Protein AF-A0A950SN76-F1 (afdb_monomer)

Foldseek 3Di:
DDPLVVLVVVCVVPVVVSVVVVRPSVVSVVVVVVVVVVVVVVVVVVVCVVVVDDDPVVVDPVVVVLLVLLCQQLAVPDPRSSVVSVVVSVVLLVVLCVVDVPPSVVSSVVVSVVSCVVRVHHPVCVVCVVVVVVVVVVCDDPPPPPDDDDD

pLDDT: mean 72.39, std 13.71, range [49.81, 96.88]

Structure (mmCIF, N/CA/C/O backbone):
data_AF-A0A950SN76-F1
#
_entry.id   AF-A0A950SN76-F1
#
loop_
_atom_site.group_PDB
_atom_site.id
_atom_site.type_symbol
_atom_site.label_atom_id
_atom_site.label_alt_id
_atom_site.label_comp_id
_atom_site.label_asym_id
_atom_site.label_entity_id
_atom_site.label_seq_id
_atom_site.pdbx_PDB_ins_code
_atom_site.Cartn_x
_atom_site.Cartn_y
_atom_site.Cartn_z
_atom_site.occupancy
_atom_site.B_iso_or_equiv
_atom_site.auth_seq_id
_atom_site.auth_comp_id
_atom_site.auth_asym_id
_atom_site.auth_atom_id
_atom_site.pdbx_PDB_model_num
ATOM 1 N N . ARG A 1 1 ? -14.871 -14.899 6.454 1.00 57.22 1 ARG A N 1
ATOM 2 C CA . ARG A 1 1 ? -15.357 -13.516 6.728 1.00 57.22 1 ARG A CA 1
ATOM 3 C C . ARG A 1 1 ? -15.254 -13.244 8.235 1.00 57.22 1 ARG A C 1
ATOM 5 O O . ARG A 1 1 ? -16.002 -13.862 8.980 1.00 57.22 1 ARG A O 1
ATOM 12 N N . SER A 1 2 ? -14.336 -12.381 8.693 1.00 82.56 2 SER A N 1
ATOM 13 C CA . SER A 1 2 ? -14.087 -12.098 10.126 1.00 82.56 2 SER A CA 1
ATOM 14 C C . SER A 1 2 ? -14.977 -10.971 10.686 1.00 82.56 2 SER A C 1
ATOM 16 O O . SER A 1 2 ? -15.521 -10.172 9.921 1.00 82.56 2 SER A O 1
ATOM 18 N N . ARG A 1 3 ? -15.134 -10.895 12.021 1.00 81.56 3 ARG A N 1
ATOM 19 C CA . ARG A 1 3 ? -15.870 -9.808 12.712 1.00 81.56 3 ARG A CA 1
ATOM 20 C C . ARG A 1 3 ? -15.235 -8.436 12.449 1.00 81.56 3 ARG A C 1
ATOM 22 O O . ARG A 1 3 ? -15.946 -7.504 12.089 1.00 81.56 3 ARG A O 1
ATOM 29 N N . THR A 1 4 ? -13.907 -8.357 12.522 1.00 84.81 4 THR A N 1
ATOM 30 C CA . THR A 1 4 ? -13.103 -7.157 12.236 1.00 84.81 4 THR A CA 1
ATOM 31 C C . THR A 1 4 ? -13.363 -6.613 10.828 1.00 84.81 4 THR A C 1
ATOM 33 O O . THR A 1 4 ? -13.596 -5.422 10.662 1.00 84.81 4 THR A O 1
ATOM 36 N N . GLY A 1 5 ? -13.418 -7.482 9.810 1.00 83.94 5 GLY A N 1
ATOM 37 C CA . GLY A 1 5 ? -13.660 -7.052 8.427 1.00 83.94 5 GLY A CA 1
ATOM 38 C C . GLY A 1 5 ? -15.063 -6.481 8.194 1.00 83.94 5 GLY A C 1
ATOM 39 O O . GLY A 1 5 ? -15.227 -5.559 7.400 1.00 83.94 5 GLY A O 1
ATOM 40 N N . ARG A 1 6 ? -16.080 -6.984 8.909 1.00 85.19 6 ARG A N 1
ATOM 41 C CA . ARG A 1 6 ? -17.438 -6.414 8.851 1.00 85.19 6 ARG A CA 1
ATOM 42 C C . ARG A 1 6 ? -17.515 -5.054 9.536 1.00 85.19 6 ARG A C 1
ATOM 44 O O . ARG A 1 6 ? -18.174 -4.166 9.012 1.00 85.19 6 ARG A O 1
ATOM 51 N N . ALA A 1 7 ? -16.812 -4.887 10.657 1.00 85.50 7 ALA A N 1
ATOM 52 C CA . ALA A 1 7 ? -16.725 -3.600 11.340 1.00 85.50 7 ALA A CA 1
ATOM 53 C C . ALA A 1 7 ? -16.080 -2.529 10.443 1.00 85.50 7 ALA A C 1
ATOM 55 O O . ALA A 1 7 ? -16.599 -1.423 10.350 1.00 85.50 7 ALA A O 1
ATOM 56 N N . ILE A 1 8 ? -15.010 -2.872 9.714 1.00 87.62 8 ILE A N 1
ATOM 57 C CA . ILE A 1 8 ? -14.346 -1.950 8.776 1.00 87.62 8 ILE A CA 1
ATOM 58 C C . ILE A 1 8 ? -15.264 -1.580 7.599 1.00 87.62 8 ILE A C 1
ATOM 60 O O . ILE A 1 8 ? -15.342 -0.405 7.247 1.00 87.62 8 ILE A O 1
ATOM 64 N N . MET A 1 9 ? -15.999 -2.541 7.021 1.00 87.62 9 MET A N 1
ATOM 65 C CA . MET A 1 9 ? -16.984 -2.240 5.968 1.00 87.62 9 MET A CA 1
ATOM 66 C C . MET A 1 9 ? -18.097 -1.309 6.467 1.00 87.62 9 MET A C 1
ATOM 68 O O . MET A 1 9 ? -18.395 -0.326 5.802 1.00 87.62 9 MET A O 1
ATOM 72 N N . ALA A 1 10 ? -18.637 -1.547 7.666 1.00 86.81 10 ALA A N 1
ATOM 73 C CA . ALA A 1 10 ? -19.669 -0.684 8.243 1.00 86.81 10 ALA A CA 1
ATOM 74 C C . ALA A 1 10 ? -19.171 0.754 8.485 1.00 86.81 10 ALA A C 1
ATOM 76 O O . ALA A 1 10 ? -19.899 1.712 8.235 1.00 86.81 10 ALA A O 1
ATOM 77 N N . ILE A 1 11 ? -17.917 0.915 8.929 1.00 90.12 11 ILE A N 1
ATOM 78 C CA . ILE A 1 11 ? -17.286 2.235 9.101 1.00 90.12 11 ILE A CA 1
ATOM 79 C C . ILE A 1 11 ? -17.107 2.948 7.755 1.00 90.12 11 ILE A C 1
ATOM 81 O O . ILE A 1 11 ? -17.240 4.171 7.710 1.00 90.12 11 ILE A O 1
ATOM 85 N N . ARG A 1 12 ? -16.787 2.202 6.687 1.00 86.81 12 ARG A N 1
ATOM 86 C CA . ARG A 1 12 ? -16.614 2.743 5.331 1.00 86.81 12 ARG A CA 1
ATOM 87 C C . ARG A 1 12 ? -17.924 3.279 4.762 1.00 86.81 12 ARG A C 1
ATOM 89 O O . ARG A 1 12 ? -17.898 4.322 4.124 1.00 86.81 12 ARG A O 1
ATOM 96 N N . ASP A 1 13 ? -19.027 2.571 4.986 1.00 89.75 13 ASP A N 1
ATOM 97 C CA . ASP A 1 13 ? -20.324 2.956 4.431 1.00 89.75 13 ASP A CA 1
ATOM 98 C C . ASP A 1 13 ? -20.910 4.152 5.209 1.00 89.75 13 ASP A C 1
ATOM 100 O O . ASP A 1 13 ? -21.193 5.186 4.610 1.00 89.75 13 ASP A O 1
ATOM 104 N N . HIS A 1 14 ? -21.000 4.072 6.548 1.00 90.38 14 HIS A N 1
ATOM 105 C CA . HIS A 1 14 ? -21.449 5.191 7.393 1.00 90.38 14 HIS A CA 1
ATOM 106 C C . HIS A 1 14 ? -20.795 5.185 8.785 1.00 90.38 14 HIS A C 1
ATOM 108 O O . HIS A 1 14 ? -21.213 4.469 9.699 1.00 90.38 14 HIS A O 1
ATOM 114 N N . SER A 1 15 ? -19.814 6.067 9.005 1.00 87.81 15 SER A N 1
ATOM 115 C CA . SER A 1 15 ? -19.067 6.116 10.271 1.00 87.81 15 SER A CA 1
ATOM 116 C C . SER A 1 15 ? -19.904 6.526 11.489 1.00 87.81 15 SER A C 1
ATOM 118 O O . SER A 1 15 ? -19.621 6.064 12.592 1.00 87.81 15 SER A O 1
ATOM 120 N N . ILE A 1 16 ? -20.923 7.374 11.305 1.00 87.69 16 ILE A N 1
ATOM 121 C CA . ILE A 1 16 ? -21.811 7.833 12.391 1.00 87.69 16 ILE A CA 1
ATOM 122 C C . ILE A 1 16 ? -22.727 6.686 12.845 1.00 87.69 16 ILE A C 1
ATOM 124 O O . ILE A 1 16 ? -22.820 6.404 14.037 1.00 87.69 16 ILE A O 1
ATOM 128 N N . ALA A 1 17 ? -23.326 5.958 11.896 1.00 85.44 17 ALA A N 1
ATOM 129 C CA . ALA A 1 17 ? -24.157 4.789 12.188 1.00 85.44 17 ALA A CA 1
ATOM 130 C C . ALA A 1 17 ? -23.344 3.653 12.836 1.00 85.44 17 ALA A C 1
ATOM 132 O O . ALA A 1 17 ? -23.802 3.017 13.783 1.00 85.44 17 ALA A O 1
ATOM 133 N N . ALA A 1 18 ? -22.105 3.432 12.385 1.00 87.19 18 ALA A N 1
ATOM 134 C CA . ALA A 1 18 ? -21.208 2.452 12.995 1.00 87.19 18 ALA A CA 1
ATOM 135 C C . ALA A 1 18 ? -20.878 2.792 14.462 1.00 87.19 18 ALA A C 1
ATOM 137 O O . ALA A 1 18 ? -20.855 1.895 15.307 1.00 87.19 18 ALA A O 1
ATOM 138 N N . ALA A 1 19 ? -20.663 4.074 14.777 1.00 88.31 19 ALA A N 1
ATOM 139 C CA . ALA A 1 19 ? -20.421 4.524 16.147 1.00 88.31 19 ALA A CA 1
ATOM 140 C C . ALA A 1 19 ? -21.654 4.326 17.049 1.00 88.31 19 ALA A C 1
ATOM 142 O O . ALA A 1 19 ? -21.507 3.848 18.172 1.00 88.31 19 ALA A O 1
ATOM 143 N N . ALA A 1 20 ? -22.860 4.604 16.538 1.00 88.75 20 ALA A N 1
ATOM 144 C CA . ALA A 1 20 ? -24.119 4.370 17.257 1.00 88.75 20 ALA A CA 1
ATOM 145 C C . ALA A 1 20 ? -24.370 2.878 17.561 1.00 88.75 20 ALA A C 1
ATOM 147 O O . ALA A 1 20 ? -24.943 2.539 18.590 1.00 88.75 20 ALA A O 1
ATOM 148 N N . MET A 1 21 ? -23.871 1.978 16.708 1.00 87.19 21 MET A N 1
ATOM 149 C CA . MET A 1 21 ? -23.928 0.519 16.888 1.00 87.19 21 MET A CA 1
ATOM 150 C C . MET A 1 21 ? -22.861 -0.024 17.865 1.00 87.19 21 MET A C 1
ATOM 152 O O . MET A 1 21 ? -22.647 -1.235 17.942 1.00 87.19 21 MET A O 1
ATOM 156 N N . GLY A 1 22 ? -22.146 0.850 18.585 1.00 85.69 22 GLY A N 1
ATOM 157 C CA . GLY A 1 22 ? -21.129 0.469 19.571 1.00 85.69 22 GLY A CA 1
ATOM 158 C C . GLY A 1 22 ? -19.772 0.070 18.976 1.00 85.69 22 GLY A C 1
ATOM 159 O O . GLY A 1 22 ? -18.920 -0.474 19.683 1.00 85.69 22 GLY A O 1
ATOM 160 N N . ILE A 1 23 ? -19.528 0.325 17.685 1.00 87.12 23 ILE A N 1
ATOM 161 C CA . ILE A 1 23 ? -18.229 0.053 17.055 1.00 87.12 23 ILE A CA 1
ATOM 162 C C . ILE A 1 23 ? -17.280 1.214 17.363 1.00 87.12 23 ILE A C 1
ATOM 164 O O . ILE A 1 23 ? -17.523 2.355 16.975 1.00 87.12 23 ILE A O 1
ATOM 168 N N . ASN A 1 24 ? -16.145 0.924 18.007 1.00 89.12 24 ASN A N 1
ATOM 169 C CA . ASN A 1 24 ? -15.109 1.929 18.251 1.00 89.12 24 ASN A CA 1
ATOM 170 C C . ASN A 1 24 ? -14.388 2.305 16.943 1.00 89.12 24 ASN A C 1
ATOM 172 O O . ASN A 1 24 ? -13.385 1.698 16.563 1.00 89.12 24 ASN A O 1
ATOM 176 N N . THR A 1 25 ? -14.911 3.314 16.250 1.00 88.88 25 THR A N 1
ATOM 177 C CA . THR A 1 25 ? -14.416 3.762 14.941 1.00 88.88 25 THR A CA 1
ATOM 178 C C . THR A 1 25 ? -12.957 4.221 14.985 1.00 88.88 25 THR A C 1
ATOM 180 O O . THR A 1 25 ? -12.209 3.935 14.050 1.00 88.88 25 THR A O 1
ATOM 183 N N . ALA A 1 26 ? -12.528 4.861 16.078 1.00 89.50 26 ALA A N 1
ATOM 184 C CA . ALA A 1 26 ? -11.158 5.333 16.257 1.00 89.50 26 ALA A CA 1
ATOM 185 C C . ALA A 1 26 ? -10.151 4.173 16.248 1.00 89.50 26 ALA A C 1
ATOM 187 O O . ALA A 1 26 ? -9.208 4.199 15.460 1.00 89.50 26 ALA A O 1
ATOM 188 N N . ARG A 1 27 ? -10.391 3.114 17.035 1.00 89.88 27 ARG A N 1
ATOM 189 C CA . ARG A 1 27 ? -9.504 1.936 17.093 1.00 89.88 27 ARG A CA 1
ATOM 190 C C . ARG A 1 27 ? -9.388 1.222 15.747 1.00 89.88 27 ARG A C 1
ATOM 192 O O . ARG A 1 27 ? -8.295 0.846 15.341 1.00 89.88 27 ARG A O 1
ATOM 199 N N . TYR A 1 28 ? -10.501 1.024 15.040 1.00 91.94 28 TYR A N 1
ATOM 200 C CA . TYR A 1 28 ? -10.458 0.341 13.742 1.00 91.94 28 TYR A CA 1
ATOM 201 C C . TYR A 1 28 ? -9.764 1.183 12.665 1.00 91.94 28 TYR A C 1
ATOM 203 O O . TYR A 1 28 ? -9.047 0.625 11.832 1.00 91.94 2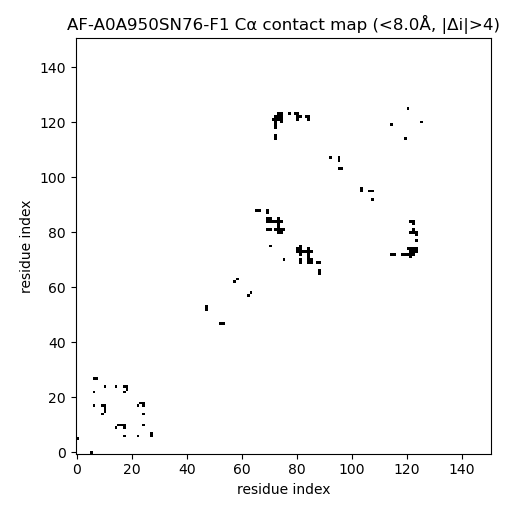8 TYR A O 1
ATOM 211 N N . LYS A 1 29 ? -9.921 2.513 12.690 1.00 90.75 29 LYS A N 1
ATOM 212 C CA . LYS A 1 29 ? -9.213 3.415 11.771 1.00 90.75 29 LYS A CA 1
ATOM 213 C C . LYS A 1 29 ? -7.708 3.426 12.035 1.00 90.75 29 LYS A C 1
ATOM 215 O O . LYS A 1 29 ? -6.947 3.259 11.086 1.00 90.75 29 LYS A O 1
ATOM 220 N N . THR A 1 30 ? -7.276 3.552 13.293 1.00 94.62 30 THR A N 1
ATOM 221 C CA . THR A 1 30 ? -5.842 3.554 13.632 1.00 94.62 30 THR A CA 1
ATOM 222 C C . THR A 1 30 ? -5.178 2.213 13.343 1.00 94.62 30 THR A C 1
ATOM 224 O O . THR A 1 30 ? -4.076 2.202 12.808 1.00 94.62 30 THR A O 1
ATOM 227 N N . LEU A 1 31 ? -5.854 1.085 13.596 1.00 93.81 31 LEU A N 1
ATOM 228 C CA . LEU A 1 31 ? -5.345 -0.240 13.224 1.00 93.81 31 LEU A CA 1
ATOM 229 C C . LEU A 1 31 ? -5.200 -0.394 11.706 1.00 93.81 31 LEU A C 1
ATOM 231 O O . LEU A 1 31 ? -4.157 -0.831 11.232 1.00 93.81 31 LEU A O 1
ATOM 235 N N . THR A 1 32 ? -6.222 -0.010 10.935 1.00 91.69 32 THR A N 1
ATOM 236 C CA . THR A 1 32 ? -6.179 -0.115 9.463 1.00 91.69 32 THR A CA 1
ATOM 237 C C . THR A 1 32 ? -5.079 0.776 8.881 1.00 91.69 32 THR A C 1
ATOM 239 O O . THR A 1 32 ? -4.342 0.353 7.989 1.00 91.69 32 THR A O 1
ATOM 242 N N . PHE A 1 33 ? -4.930 1.991 9.414 1.00 94.25 33 PHE A N 1
ATOM 243 C CA . PHE A 1 33 ? -3.857 2.903 9.033 1.00 94.25 33 PHE A CA 1
ATOM 244 C C . PHE A 1 33 ? -2.478 2.351 9.411 1.00 94.25 33 PHE A C 1
ATOM 246 O O . PHE A 1 33 ? -1.599 2.304 8.559 1.00 94.25 33 PHE A O 1
ATOM 253 N N . GLY A 1 34 ? -2.302 1.864 10.643 1.00 96.44 34 GLY A N 1
ATOM 254 C CA . GLY A 1 34 ? -1.035 1.306 11.119 1.00 96.44 34 GLY A CA 1
ATOM 255 C C . GLY A 1 34 ? -0.580 0.093 10.310 1.00 96.44 34 GLY A C 1
ATOM 256 O O . GLY A 1 34 ? 0.583 0.015 9.928 1.00 96.44 34 GLY A O 1
ATOM 257 N N . VAL A 1 35 ? -1.501 -0.812 9.967 1.00 94.38 35 VAL A N 1
ATOM 258 C CA . VAL A 1 35 ? -1.201 -1.958 9.092 1.00 94.38 35 VAL A CA 1
ATOM 259 C C . VAL A 1 35 ? -0.789 -1.485 7.695 1.00 94.38 35 VAL A C 1
ATOM 261 O O . VAL A 1 35 ? 0.193 -1.981 7.151 1.00 94.38 35 VAL A O 1
ATOM 264 N N . SER A 1 36 ? -1.484 -0.496 7.127 1.00 91.06 36 SER A N 1
ATOM 265 C CA . SER A 1 36 ? -1.138 0.060 5.809 1.00 91.06 36 SER A CA 1
ATOM 266 C C . SER A 1 36 ? 0.237 0.738 5.822 1.00 91.06 36 SER A C 1
ATOM 268 O O . SER A 1 36 ? 1.065 0.474 4.954 1.00 91.06 36 SER A O 1
ATOM 270 N N . ALA A 1 37 ? 0.507 1.559 6.839 1.00 95.19 37 ALA A N 1
ATOM 271 C CA . ALA A 1 37 ? 1.778 2.252 7.017 1.00 95.19 37 ALA A CA 1
ATOM 272 C C . ALA A 1 37 ? 2.945 1.279 7.231 1.00 95.19 37 ALA A C 1
ATOM 274 O O . ALA A 1 37 ? 4.031 1.521 6.714 1.00 95.19 37 ALA A O 1
ATOM 275 N N . LEU A 1 38 ? 2.720 0.159 7.926 1.00 96.88 38 LEU A N 1
ATOM 276 C CA . LEU A 1 38 ? 3.717 -0.898 8.089 1.00 96.88 38 LEU A CA 1
ATOM 277 C C . LEU A 1 38 ? 4.121 -1.484 6.731 1.00 96.88 38 LEU A C 1
ATOM 279 O O . LEU A 1 38 ? 5.310 -1.540 6.430 1.00 96.88 38 LEU A O 1
ATOM 283 N N . TYR A 1 39 ? 3.156 -1.869 5.888 1.00 91.56 39 TYR A N 1
ATOM 284 C CA . TYR A 1 39 ? 3.461 -2.409 4.557 1.00 91.56 39 TYR A CA 1
ATOM 285 C C . TYR A 1 39 ? 4.162 -1.384 3.659 1.00 91.56 39 TYR A C 1
ATOM 287 O O . TYR A 1 39 ? 5.165 -1.717 3.027 1.00 91.56 39 TYR A O 1
ATOM 295 N N . THR A 1 40 ? 3.685 -0.136 3.635 1.00 91.12 40 THR A N 1
ATOM 296 C CA . THR A 1 40 ? 4.318 0.946 2.863 1.00 91.12 40 THR A CA 1
ATOM 297 C C . THR A 1 40 ? 5.735 1.243 3.358 1.00 91.12 40 THR A C 1
ATOM 299 O O . THR A 1 40 ? 6.643 1.417 2.549 1.00 91.12 40 THR A O 1
ATOM 302 N N . GLY A 1 41 ? 5.946 1.259 4.676 1.00 92.75 41 GLY A N 1
ATOM 303 C CA . GLY A 1 41 ? 7.253 1.491 5.287 1.00 92.75 41 GLY A CA 1
ATOM 304 C C . GLY A 1 41 ? 8.253 0.383 4.964 1.00 92.75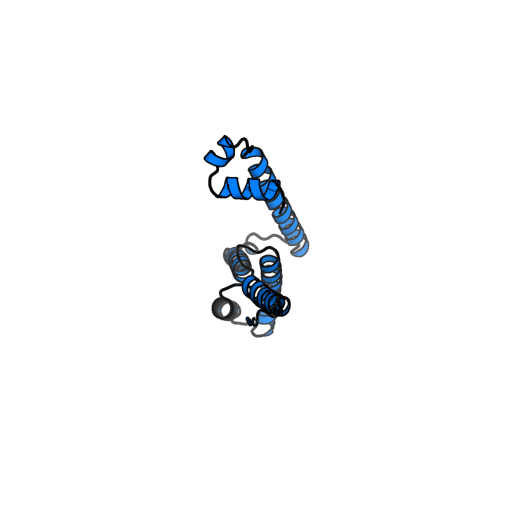 41 GLY A C 1
ATOM 305 O O . GLY A 1 41 ? 9.373 0.677 4.556 1.00 92.75 41 GLY A O 1
ATOM 306 N N . VAL A 1 42 ? 7.839 -0.885 5.066 1.00 95.19 42 VAL A N 1
ATOM 307 C CA . VAL A 1 42 ? 8.681 -2.035 4.691 1.00 95.19 42 VAL A CA 1
ATOM 308 C C . VAL A 1 42 ? 9.034 -1.992 3.203 1.00 95.19 42 VAL A C 1
ATOM 310 O O . VAL A 1 42 ? 10.198 -2.174 2.850 1.00 95.19 42 VAL A O 1
ATOM 313 N N . ALA A 1 43 ? 8.066 -1.701 2.330 1.00 88.44 43 ALA A N 1
ATOM 314 C CA . ALA A 1 43 ? 8.310 -1.583 0.893 1.00 88.44 43 ALA A CA 1
ATOM 315 C C . ALA A 1 43 ? 9.289 -0.441 0.559 1.00 88.44 43 ALA A C 1
ATOM 317 O O . ALA A 1 43 ? 10.218 -0.638 -0.223 1.00 88.44 43 ALA A O 1
ATOM 318 N N . GLY A 1 44 ? 9.123 0.729 1.184 1.00 86.69 44 GLY A N 1
ATOM 319 C CA . GLY A 1 44 ? 10.019 1.873 1.003 1.00 86.69 44 GLY A CA 1
ATOM 320 C C . GLY A 1 44 ? 11.434 1.618 1.530 1.00 86.69 44 GLY A C 1
ATOM 321 O O . GLY A 1 44 ? 12.403 1.935 0.845 1.00 86.69 44 GLY A O 1
ATOM 322 N N . ALA A 1 45 ? 11.564 0.991 2.703 1.00 89.81 45 ALA A N 1
ATOM 323 C CA . ALA A 1 45 ? 12.860 0.639 3.285 1.00 89.81 45 ALA A CA 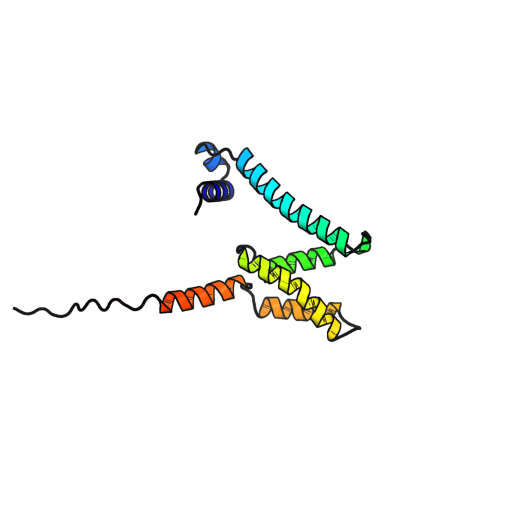1
ATOM 324 C C . ALA A 1 45 ? 13.623 -0.370 2.413 1.00 89.81 45 ALA A C 1
ATOM 326 O O . ALA A 1 45 ? 14.809 -0.180 2.149 1.00 89.81 45 ALA A O 1
ATOM 327 N N . LEU A 1 46 ? 12.938 -1.403 1.904 1.00 88.75 46 LEU A N 1
ATOM 328 C CA . LEU A 1 46 ? 13.523 -2.344 0.944 1.00 88.75 46 LEU A CA 1
ATOM 329 C C . LEU A 1 46 ? 13.948 -1.635 -0.349 1.00 88.75 46 LEU A C 1
ATOM 331 O O . LEU A 1 46 ? 15.049 -1.876 -0.840 1.00 88.75 46 LEU A O 1
ATOM 335 N N . GLY A 1 47 ? 13.120 -0.723 -0.866 1.00 82.38 47 GLY A N 1
ATOM 336 C CA . GLY A 1 47 ? 13.457 0.088 -2.038 1.00 82.38 47 GLY A CA 1
ATOM 337 C C . GLY A 1 47 ? 14.710 0.945 -1.830 1.00 82.38 47 GLY A C 1
ATOM 338 O O . GLY A 1 47 ? 15.590 0.963 -2.688 1.00 82.38 47 GLY A O 1
ATOM 339 N N . ALA A 1 48 ? 14.841 1.594 -0.672 1.00 84.62 48 ALA A N 1
ATOM 340 C CA . ALA A 1 48 ? 16.012 2.404 -0.340 1.00 84.62 48 ALA A CA 1
ATOM 341 C C . ALA A 1 48 ? 17.307 1.573 -0.281 1.00 84.62 48 ALA A C 1
ATOM 343 O O . ALA A 1 48 ? 18.347 2.024 -0.759 1.00 84.62 48 ALA A O 1
ATOM 344 N N . ILE A 1 49 ? 17.240 0.344 0.247 1.00 85.88 49 ILE A N 1
ATOM 345 C CA . ILE A 1 49 ? 18.392 -0.570 0.311 1.00 85.88 49 ILE A CA 1
ATOM 346 C C . ILE A 1 49 ? 18.855 -0.976 -1.095 1.00 85.88 49 ILE A C 1
ATOM 348 O O . ILE A 1 49 ? 20.060 -1.009 -1.349 1.00 85.88 49 ILE A O 1
ATOM 352 N N . VAL A 1 50 ? 17.915 -1.267 -2.002 1.00 79.25 50 VAL A N 1
ATOM 353 C CA . VAL A 1 50 ? 18.212 -1.705 -3.377 1.00 79.25 50 VAL A CA 1
ATOM 354 C C . VAL A 1 50 ? 18.802 -0.575 -4.216 1.00 79.25 50 VAL A C 1
ATOM 356 O O . VAL A 1 50 ? 19.748 -0.801 -4.964 1.00 79.25 50 VAL A O 1
ATOM 359 N N . VAL A 1 51 ? 18.263 0.639 -4.093 1.00 76.88 51 VAL A N 1
ATOM 360 C CA . VAL A 1 51 ? 18.694 1.777 -4.917 1.00 76.88 51 VAL A CA 1
ATOM 361 C C . VAL A 1 51 ? 20.041 2.344 -4.445 1.00 76.88 51 VAL A C 1
ATOM 363 O O . VAL A 1 51 ? 20.731 2.960 -5.251 1.00 76.88 51 VAL A O 1
ATOM 366 N N . GLN A 1 52 ? 20.452 2.105 -3.186 1.00 74.81 52 GLN A N 1
ATOM 367 C CA . GLN A 1 52 ? 21.737 2.508 -2.562 1.00 74.81 52 GLN A CA 1
ATOM 368 C C . GLN A 1 52 ? 22.010 4.030 -2.524 1.00 74.81 52 GLN A C 1
ATOM 370 O O . GLN A 1 52 ? 22.802 4.494 -1.707 1.00 74.81 52 GLN A O 1
ATOM 375 N N . PHE A 1 53 ? 21.340 4.818 -3.365 1.00 72.50 53 PHE A N 1
ATOM 376 C CA . PHE A 1 53 ? 21.469 6.260 -3.486 1.00 72.50 53 PHE A CA 1
ATOM 377 C C . PHE A 1 53 ? 20.095 6.898 -3.714 1.00 72.50 53 PHE A C 1
ATOM 379 O O . PHE A 1 53 ? 19.508 6.827 -4.794 1.00 72.50 53 PHE A O 1
ATOM 386 N N . VAL A 1 54 ? 19.564 7.532 -2.671 1.00 73.31 54 VAL A N 1
ATOM 387 C CA . VAL A 1 54 ? 18.281 8.237 -2.736 1.00 73.31 54 VAL A CA 1
ATOM 388 C C . VAL A 1 54 ? 18.530 9.670 -3.191 1.00 73.31 54 VAL A C 1
ATOM 390 O O . VAL A 1 54 ? 18.793 10.558 -2.384 1.00 73.31 54 VAL A O 1
ATOM 393 N N . ALA A 1 55 ? 18.452 9.887 -4.503 1.00 76.38 55 ALA A N 1
ATOM 394 C CA . ALA A 1 55 ? 18.394 11.223 -5.077 1.00 76.38 55 ALA A CA 1
ATOM 395 C C . ALA A 1 55 ? 16.934 11.710 -5.136 1.00 76.38 55 ALA A C 1
ATOM 397 O O . ALA A 1 55 ? 16.046 10.911 -5.450 1.00 76.38 55 ALA A O 1
ATOM 398 N N . PRO A 1 56 ? 16.659 13.009 -4.909 1.00 70.62 56 PRO A N 1
ATOM 399 C CA . PRO A 1 56 ? 15.325 13.571 -5.127 1.00 70.62 56 PRO A CA 1
ATOM 400 C C . PRO A 1 56 ? 14.856 13.416 -6.585 1.00 70.62 56 PRO A C 1
ATOM 402 O O . PRO A 1 56 ? 13.657 13.314 -6.824 1.00 70.62 56 PRO A O 1
ATOM 405 N N . ASP A 1 57 ? 15.785 13.291 -7.538 1.00 74.81 57 ASP A N 1
ATOM 406 C CA . ASP A 1 57 ? 15.483 12.993 -8.946 1.00 74.81 57 ASP A CA 1
ATOM 407 C C . ASP A 1 57 ? 14.886 11.594 -9.170 1.00 74.81 57 ASP A C 1
ATOM 409 O O . ASP A 1 57 ? 14.086 11.388 -10.084 1.00 74.81 57 ASP A O 1
ATOM 413 N N . SER A 1 58 ? 15.217 10.623 -8.313 1.00 70.75 58 SER A N 1
ATOM 414 C CA . SER A 1 58 ? 14.678 9.261 -8.411 1.00 70.75 58 SER A CA 1
ATOM 415 C C . SER A 1 58 ? 13.193 9.194 -8.034 1.00 70.75 58 SER A C 1
ATOM 417 O O . SER A 1 58 ? 12.506 8.250 -8.417 1.00 70.75 58 SER A O 1
ATOM 419 N N . PHE A 1 59 ? 12.673 10.197 -7.318 1.00 77.25 59 PHE A N 1
ATOM 420 C CA . PHE A 1 59 ? 11.274 10.297 -6.892 1.00 77.25 59 PHE A CA 1
ATOM 421 C C . PHE A 1 59 ? 10.494 11.305 -7.744 1.00 77.25 59 PHE A C 1
ATOM 423 O O . PHE A 1 59 ? 9.847 12.222 -7.239 1.00 77.25 59 PHE A O 1
ATOM 430 N N . ASN A 1 60 ? 10.547 11.130 -9.062 1.00 81.19 60 ASN A N 1
ATOM 431 C CA . ASN A 1 60 ? 9.860 12.011 -10.000 1.00 81.19 60 ASN A CA 1
ATOM 432 C C . ASN A 1 60 ? 8.332 11.761 -10.019 1.00 81.19 60 ASN A C 1
ATOM 434 O O . ASN A 1 60 ? 7.843 10.676 -9.693 1.00 81.19 60 ASN A O 1
ATOM 438 N N . PHE A 1 61 ? 7.561 12.746 -10.482 1.00 82.62 61 PHE A N 1
ATOM 439 C CA . PHE A 1 61 ? 6.126 12.640 -10.756 1.00 82.62 61 PHE A CA 1
ATOM 440 C C . PHE A 1 61 ? 5.782 11.414 -11.615 1.00 82.62 61 PHE A C 1
A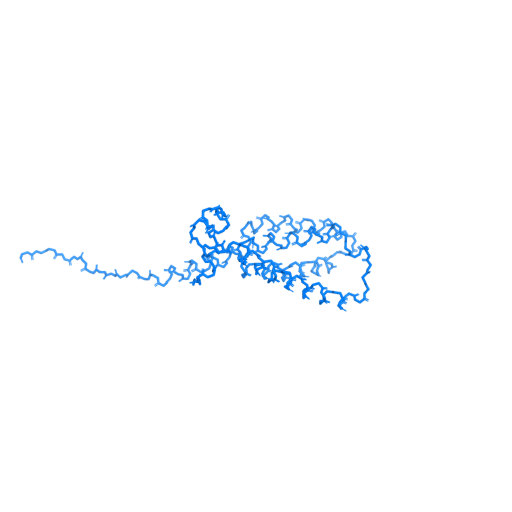TOM 442 O O . PHE A 1 61 ? 4.805 10.718 -11.341 1.00 82.62 61 PHE A O 1
ATOM 449 N N . LEU A 1 62 ? 6.625 11.095 -12.602 1.00 78.81 62 LEU A N 1
ATOM 450 C CA . LEU A 1 62 ? 6.465 9.905 -13.443 1.00 78.81 62 LEU A CA 1
ATOM 451 C C . LEU A 1 62 ? 6.479 8.596 -12.636 1.00 78.81 62 LEU A C 1
ATOM 453 O O . LEU A 1 62 ? 5.707 7.692 -12.943 1.00 78.81 62 LEU A O 1
ATOM 457 N N . LEU A 1 63 ? 7.281 8.496 -11.570 1.00 80.81 63 LEU A N 1
ATOM 458 C CA . LEU A 1 63 ? 7.299 7.313 -10.705 1.00 80.81 63 LEU A CA 1
ATOM 459 C C . LEU A 1 63 ? 5.969 7.154 -9.951 1.00 80.81 63 LEU A C 1
ATOM 461 O O . LEU A 1 63 ? 5.425 6.052 -9.874 1.00 80.81 63 LEU A O 1
ATOM 465 N N . SER A 1 64 ? 5.404 8.259 -9.456 1.00 84.06 64 SER A N 1
ATOM 466 C CA . SER A 1 64 ? 4.083 8.267 -8.813 1.00 84.06 64 SER A CA 1
ATOM 467 C C . SER A 1 64 ? 2.977 7.828 -9.776 1.00 84.06 64 SER A C 1
ATOM 469 O O . SER A 1 64 ? 2.106 7.039 -9.402 1.00 84.06 64 SER A O 1
ATOM 471 N N . VAL A 1 65 ? 3.035 8.286 -11.033 1.00 82.38 65 VAL A N 1
ATOM 472 C CA . VAL A 1 65 ? 2.118 7.835 -12.091 1.00 82.38 65 VAL A CA 1
ATOM 473 C C . VAL A 1 65 ? 2.301 6.341 -12.362 1.00 82.38 65 VAL A C 1
ATOM 475 O O . VAL A 1 65 ? 1.306 5.626 -12.443 1.00 82.38 65 VAL A O 1
ATOM 478 N N . ASN A 1 66 ? 3.534 5.836 -12.415 1.00 76.50 66 ASN A N 1
ATOM 479 C CA . ASN A 1 66 ? 3.796 4.408 -12.620 1.00 76.50 66 ASN A CA 1
ATOM 480 C C . ASN A 1 66 ? 3.229 3.543 -11.484 1.00 76.50 66 ASN A C 1
ATOM 482 O O . ASN A 1 66 ? 2.631 2.497 -11.751 1.00 76.50 66 ASN A O 1
ATOM 486 N N . PHE A 1 67 ? 3.336 3.984 -10.226 1.00 80.31 67 PHE A N 1
ATOM 487 C CA . PHE A 1 67 ? 2.688 3.298 -9.103 1.00 80.31 67 PHE A CA 1
ATOM 488 C C . PHE A 1 67 ? 1.158 3.314 -9.212 1.00 80.31 67 PHE A C 1
ATOM 490 O O . PHE A 1 67 ? 0.517 2.286 -8.975 1.00 80.31 67 PHE A O 1
ATOM 497 N N . LEU A 1 68 ? 0.566 4.443 -9.615 1.00 80.44 68 LEU A N 1
ATOM 498 C CA . LEU A 1 68 ? -0.880 4.559 -9.818 1.00 80.44 68 LEU A CA 1
ATOM 499 C C . LEU A 1 68 ? -1.369 3.648 -10.951 1.00 80.44 68 LEU A C 1
ATOM 501 O O . LEU A 1 68 ? -2.349 2.923 -10.791 1.00 80.44 68 LEU A O 1
ATOM 505 N N . VAL A 1 69 ? -0.668 3.652 -12.080 1.00 76.19 69 VAL A N 1
ATOM 506 C CA . VAL A 1 69 ? -0.955 2.780 -13.221 1.00 76.19 69 VAL A CA 1
ATOM 507 C C . VAL A 1 69 ? -0.874 1.320 -12.801 1.00 76.19 69 VAL A C 1
ATOM 509 O O . VAL A 1 69 ? -1.781 0.546 -13.098 1.00 76.19 69 VAL A O 1
ATOM 512 N N . GLY A 1 70 ? 0.163 0.945 -12.056 1.00 74.81 70 GLY A N 1
ATOM 513 C CA . GLY A 1 70 ? 0.304 -0.409 -11.544 1.00 74.81 70 GLY A CA 1
ATOM 514 C C . GLY A 1 70 ? -0.840 -0.867 -10.659 1.00 74.81 70 GLY A C 1
ATOM 515 O O . GLY A 1 70 ? -1.338 -1.987 -10.804 1.00 74.81 70 GLY A O 1
ATOM 516 N N . LEU A 1 71 ? -1.308 0.028 -9.793 1.00 76.19 71 LEU A N 1
ATOM 517 C CA . LEU A 1 71 ? -2.480 -0.204 -8.960 1.00 76.19 71 LEU A CA 1
ATOM 518 C C . LEU A 1 71 ? -3.752 -0.397 -9.804 1.00 76.19 71 LEU A C 1
ATOM 520 O O . LEU A 1 71 ? -4.558 -1.283 -9.507 1.00 76.19 71 LEU A O 1
ATOM 524 N N . ILE A 1 72 ? -3.929 0.398 -10.862 1.00 74.44 72 ILE A N 1
ATOM 525 C CA . ILE A 1 72 ? -5.083 0.314 -11.771 1.00 74.44 72 ILE A CA 1
ATOM 526 C C . ILE A 1 72 ? -5.056 -0.999 -12.563 1.00 74.44 72 ILE A C 1
ATOM 528 O O . ILE A 1 72 ? -6.062 -1.709 -12.596 1.00 74.44 72 ILE A O 1
ATOM 532 N N . VAL A 1 73 ? -3.903 -1.362 -13.132 1.00 71.12 73 VAL A N 1
ATOM 533 C CA . VAL A 1 73 ? -3.706 -2.608 -13.894 1.00 71.12 73 VAL A CA 1
ATOM 534 C C . VAL A 1 73 ? -3.899 -3.842 -13.001 1.00 71.12 73 VAL A C 1
ATOM 536 O O . VAL A 1 73 ? -4.500 -4.836 -13.420 1.00 71.12 73 VAL A O 1
ATOM 539 N N . GLY A 1 74 ? -3.450 -3.787 -11.744 1.00 69.50 74 GLY A N 1
ATOM 540 C CA . GLY A 1 74 ? -3.690 -4.854 -10.768 1.00 69.50 74 GLY A CA 1
ATOM 541 C C . GLY A 1 74 ? -5.151 -4.959 -10.311 1.00 69.50 74 GLY A C 1
ATOM 542 O O . GLY A 1 74 ? -5.672 -6.056 -10.094 1.00 69.50 74 GLY A O 1
ATOM 543 N N . GLY A 1 75 ? -5.850 -3.830 -10.217 1.00 68.88 75 GLY A N 1
ATOM 544 C CA . GLY A 1 75 ? -7.254 -3.742 -9.826 1.00 68.88 75 GLY A CA 1
ATOM 545 C C . GLY A 1 75 ? -7.447 -3.253 -8.386 1.00 68.88 75 GLY A C 1
ATOM 546 O O . GLY A 1 75 ? -7.014 -3.879 -7.419 1.00 68.88 75 GLY A O 1
ATOM 547 N N . ILE A 1 76 ? -8.218 -2.172 -8.248 1.00 63.34 76 ILE A N 1
ATOM 548 C CA . ILE A 1 76 ? -8.409 -1.337 -7.041 1.00 63.34 76 ILE A CA 1
ATOM 549 C C . ILE A 1 76 ? -9.080 -2.054 -5.843 1.00 63.34 76 ILE A C 1
ATOM 551 O O . ILE A 1 76 ? -9.175 -1.502 -4.751 1.00 63.34 76 ILE A O 1
ATOM 555 N N . GLY A 1 77 ? -9.581 -3.282 -6.024 1.00 62.84 77 GLY A N 1
ATOM 556 C CA . GLY A 1 77 ? -10.438 -3.964 -5.042 1.00 62.84 77 GLY A CA 1
ATOM 557 C C . GLY A 1 77 ? -10.104 -5.428 -4.767 1.00 62.84 77 GLY A C 1
ATOM 558 O O . GLY A 1 77 ? -10.883 -6.106 -4.094 1.00 62.84 77 GLY A O 1
ATOM 559 N N . SER A 1 78 ? -8.990 -5.950 -5.291 1.00 65.69 78 SER A N 1
ATOM 560 C CA . SER A 1 78 ? -8.607 -7.348 -5.071 1.00 65.69 78 SER A CA 1
ATOM 561 C C . SER A 1 78 ? -7.149 -7.483 -4.648 1.00 65.69 78 SER A C 1
ATOM 563 O O . SER A 1 78 ? -6.246 -7.092 -5.381 1.00 65.69 78 SER A O 1
ATOM 565 N N . ILE A 1 79 ? -6.935 -8.101 -3.484 1.00 68.44 79 ILE A N 1
ATOM 566 C CA . ILE A 1 79 ? -5.605 -8.442 -2.960 1.00 68.44 79 ILE A CA 1
ATOM 567 C C . ILE A 1 79 ? -4.775 -9.251 -3.982 1.00 68.44 79 ILE A C 1
ATOM 569 O O . ILE A 1 79 ? -3.644 -8.848 -4.248 1.00 68.44 79 ILE A O 1
ATOM 573 N N . PRO A 1 80 ? -5.298 -10.325 -4.621 1.00 65.88 80 PRO A N 1
ATOM 574 C CA . PRO A 1 80 ? -4.505 -11.080 -5.596 1.00 65.88 80 PRO A CA 1
ATOM 575 C C . PRO A 1 80 ? -4.254 -10.311 -6.902 1.00 65.88 80 PRO A C 1
ATOM 577 O O . PRO A 1 80 ? -3.208 -10.493 -7.514 1.00 65.88 80 PRO A O 1
ATOM 580 N N . GLY A 1 81 ? -5.172 -9.434 -7.322 1.00 65.94 81 GLY A N 1
ATOM 581 C CA . GLY A 1 81 ? -4.976 -8.614 -8.518 1.00 65.94 81 GLY A CA 1
ATOM 582 C C . GLY A 1 81 ? -3.896 -7.548 -8.324 1.00 65.94 81 GLY A C 1
ATOM 583 O O . GLY A 1 81 ? -3.051 -7.379 -9.195 1.00 65.94 81 GLY A O 1
ATOM 584 N N . SER A 1 82 ? -3.856 -6.899 -7.155 1.00 69.38 82 SER A N 1
ATOM 585 C CA . SER A 1 82 ? -2.825 -5.902 -6.827 1.00 69.38 82 SER A CA 1
ATOM 586 C C . SER A 1 82 ? -1.411 -6.503 -6.816 1.00 69.38 82 SER A C 1
ATOM 588 O O . SER A 1 82 ? -0.483 -5.904 -7.353 1.00 69.38 82 SER A O 1
ATOM 590 N N . LEU A 1 83 ? -1.255 -7.736 -6.310 1.00 71.12 83 LEU A N 1
ATOM 591 C CA . LEU A 1 83 ? 0.014 -8.477 -6.375 1.00 71.12 83 LEU A CA 1
ATOM 592 C C . LEU A 1 83 ? 0.469 -8.719 -7.821 1.00 71.12 83 LEU A C 1
ATOM 594 O O . LEU A 1 83 ? 1.624 -8.459 -8.152 1.00 71.12 83 LEU A O 1
ATOM 598 N N . PHE A 1 84 ? -0.438 -9.167 -8.695 1.00 66.94 84 PHE A N 1
ATOM 599 C CA . PHE A 1 84 ? -0.133 -9.356 -10.116 1.00 66.94 84 PHE A CA 1
ATOM 600 C C . PHE A 1 84 ? 0.186 -8.036 -10.826 1.00 66.94 84 PHE A C 1
ATOM 602 O O . PHE A 1 84 ? 1.127 -7.995 -11.613 1.00 66.94 84 PHE A O 1
ATOM 609 N N . GLY A 1 85 ? -0.539 -6.955 -10.522 1.00 67.38 85 GLY A N 1
ATOM 610 C CA . GLY A 1 85 ? -0.256 -5.619 -11.056 1.00 67.38 85 GLY A CA 1
ATOM 611 C C . GLY A 1 85 ? 1.132 -5.114 -10.666 1.00 67.38 85 GLY A C 1
ATOM 612 O O . GLY A 1 85 ? 1.867 -4.631 -11.523 1.00 67.38 85 GLY A O 1
ATOM 613 N N . GLY A 1 86 ? 1.530 -5.301 -9.403 1.00 68.75 86 GLY A N 1
ATOM 614 C CA . GLY A 1 86 ? 2.860 -4.929 -8.913 1.00 68.75 86 GLY A CA 1
ATOM 615 C C . GLY A 1 86 ? 3.992 -5.687 -9.609 1.00 68.75 86 GLY A C 1
ATOM 616 O O . GLY A 1 86 ? 4.956 -5.071 -10.058 1.00 68.75 86 GLY A O 1
ATOM 617 N N . VAL A 1 87 ? 3.856 -7.008 -9.775 1.00 70.06 87 VAL A N 1
ATOM 618 C CA . VAL A 1 87 ? 4.827 -7.814 -10.540 1.00 70.06 87 VAL A CA 1
ATOM 619 C C . VAL A 1 87 ? 4.888 -7.336 -11.990 1.00 70.06 87 VAL A C 1
ATOM 621 O O . VAL A 1 87 ? 5.964 -7.152 -12.551 1.00 70.06 87 VAL A O 1
ATOM 624 N N . PHE A 1 88 ? 3.739 -7.069 -12.595 1.00 66.94 88 PHE A N 1
ATOM 625 C CA . PHE A 1 88 ? 3.660 -6.659 -13.987 1.00 66.94 88 PHE A CA 1
ATOM 626 C C . PHE A 1 88 ? 4.324 -5.295 -14.247 1.00 66.94 88 PHE A C 1
ATOM 628 O O . PHE A 1 88 ? 5.068 -5.149 -15.213 1.00 66.94 88 PHE A O 1
ATOM 635 N N . VAL A 1 89 ? 4.157 -4.322 -13.348 1.00 67.94 89 VAL A N 1
ATOM 636 C CA . VAL A 1 89 ? 4.798 -2.992 -13.440 1.00 67.94 89 VAL A CA 1
ATOM 637 C C . VAL A 1 89 ? 6.316 -3.059 -13.351 1.00 67.94 89 VAL A C 1
ATOM 639 O O . VAL A 1 89 ? 6.982 -2.189 -13.897 1.00 67.94 89 VAL A O 1
ATOM 642 N N . LEU A 1 90 ? 6.871 -4.085 -12.705 1.00 69.06 90 LEU A N 1
ATOM 643 C CA . LEU A 1 90 ? 8.316 -4.317 -12.676 1.00 69.06 90 LEU A CA 1
ATOM 644 C C . LEU A 1 90 ? 8.820 -4.958 -13.979 1.00 69.06 90 LEU A C 1
ATOM 646 O O . LEU A 1 90 ? 9.895 -4.608 -14.471 1.00 69.06 90 LEU A O 1
ATOM 650 N N . PHE A 1 91 ? 8.044 -5.878 -14.560 1.00 66.56 91 PHE A N 1
ATOM 651 C CA . PHE A 1 91 ? 8.435 -6.612 -15.769 1.00 66.56 91 PHE A CA 1
ATOM 652 C C . PHE A 1 91 ? 8.235 -5.821 -17.070 1.00 66.56 91 PHE A C 1
ATOM 654 O O . PHE A 1 91 ? 9.056 -5.936 -17.977 1.00 66.56 91 PHE A O 1
ATOM 661 N N . VAL A 1 92 ? 7.190 -4.996 -17.174 1.00 67.06 92 VAL A N 1
ATOM 662 C CA . VAL A 1 92 ? 6.898 -4.193 -18.377 1.00 67.06 92 VAL A CA 1
ATOM 663 C C . VAL A 1 92 ? 8.040 -3.253 -18.782 1.00 67.06 92 VAL A C 1
ATOM 665 O O . VAL A 1 92 ? 8.468 -3.341 -19.932 1.00 67.06 92 VAL A O 1
ATOM 668 N N . PRO A 1 93 ? 8.566 -2.374 -17.906 1.00 63.62 93 PRO A N 1
ATOM 669 C CA . PRO A 1 93 ? 9.655 -1.475 -18.278 1.00 63.62 93 PRO A CA 1
ATOM 670 C C . PRO A 1 93 ? 10.937 -2.242 -18.629 1.00 63.62 93 PRO A C 1
ATOM 672 O O . PRO A 1 93 ? 11.585 -1.888 -19.605 1.00 63.62 93 PRO A O 1
ATOM 675 N N . ASN A 1 94 ? 11.236 -3.357 -17.946 1.00 66.69 94 ASN A N 1
ATOM 676 C CA . ASN A 1 94 ? 12.372 -4.229 -18.282 1.00 66.69 94 ASN A CA 1
ATOM 677 C C . ASN A 1 94 ? 12.271 -4.828 -19.698 1.00 66.69 94 ASN A C 1
ATOM 679 O O . ASN A 1 94 ? 13.276 -4.975 -20.392 1.00 66.69 94 ASN A O 1
ATOM 683 N N . ILE A 1 95 ? 11.064 -5.198 -20.137 1.00 63.75 95 ILE A N 1
ATOM 684 C CA . ILE A 1 95 ? 10.833 -5.712 -21.495 1.00 63.75 95 ILE A CA 1
ATOM 685 C C . ILE A 1 95 ? 10.863 -4.563 -22.513 1.00 63.75 95 ILE A C 1
ATOM 687 O O . ILE A 1 95 ? 11.427 -4.723 -23.593 1.00 63.75 95 ILE A O 1
ATOM 691 N N . ALA A 1 96 ? 10.305 -3.400 -22.167 1.00 58.84 96 ALA A N 1
ATOM 692 C CA . ALA A 1 96 ? 10.294 -2.222 -23.032 1.00 58.84 96 ALA A CA 1
ATOM 693 C C . ALA A 1 96 ? 11.711 -1.673 -23.292 1.00 58.84 96 ALA A C 1
ATOM 695 O O . ALA A 1 96 ? 12.041 -1.356 -24.436 1.00 58.84 96 ALA A O 1
ATOM 696 N N . GLU A 1 97 ? 12.574 -1.634 -22.273 1.00 61.38 97 GLU A N 1
ATOM 697 C CA . GLU A 1 97 ? 13.977 -1.213 -22.405 1.00 61.38 97 GLU A CA 1
ATOM 698 C C . GLU A 1 97 ? 14.799 -2.154 -23.292 1.00 61.38 97 GLU A C 1
ATOM 700 O O . GLU A 1 97 ? 15.653 -1.692 -24.049 1.00 61.38 97 GLU A O 1
ATOM 705 N N . LYS A 1 98 ? 14.511 -3.463 -23.275 1.00 59.88 98 LYS A N 1
ATOM 706 C CA . LYS A 1 98 ? 15.166 -4.434 -24.169 1.00 59.88 98 LYS A CA 1
ATOM 707 C C . LYS A 1 98 ? 14.795 -4.264 -25.645 1.00 59.88 98 LYS A C 1
ATOM 709 O O . LYS A 1 98 ? 15.513 -4.780 -26.497 1.00 59.88 98 LYS A O 1
ATOM 714 N N . VAL A 1 99 ? 13.689 -3.584 -25.951 1.00 58.66 99 VAL A N 1
ATOM 715 C CA . VAL A 1 99 ? 13.159 -3.451 -27.318 1.00 58.66 99 VAL A CA 1
ATOM 716 C C . VAL A 1 99 ? 13.536 -2.114 -27.974 1.00 58.66 99 VAL A C 1
ATOM 718 O O . VAL A 1 99 ? 13.645 -2.066 -29.199 1.00 58.66 99 VAL A O 1
ATOM 721 N N . SER A 1 100 ? 13.766 -1.020 -27.233 1.00 49.81 100 SER A N 1
ATOM 722 C CA . SER A 1 100 ? 14.162 0.268 -27.844 1.00 49.81 100 SER A CA 1
ATOM 723 C C . SER A 1 100 ? 14.877 1.229 -26.891 1.00 49.81 100 SER A C 1
ATOM 725 O O . SER A 1 100 ? 14.270 1.803 -25.995 1.00 49.81 100 SER A O 1
ATOM 727 N N . THR A 1 101 ? 16.159 1.481 -27.161 1.00 55.06 101 THR A N 1
ATOM 728 C CA . THR A 1 101 ? 17.085 2.269 -26.322 1.00 55.06 101 THR A CA 1
ATOM 729 C C . THR A 1 101 ? 16.959 3.802 -26.482 1.00 55.06 101 THR A C 1
ATOM 731 O O . THR A 1 101 ? 17.651 4.535 -25.787 1.00 55.06 101 THR A O 1
ATOM 734 N N . GLY A 1 102 ? 16.092 4.324 -27.370 1.00 54.81 102 GLY A N 1
ATOM 735 C CA . GLY A 1 102 ? 16.062 5.763 -27.725 1.00 54.81 102 GLY A CA 1
ATOM 736 C C . GLY A 1 102 ? 14.727 6.521 -27.588 1.00 54.81 102 GLY A C 1
ATOM 737 O O . GLY A 1 102 ? 14.737 7.747 -27.583 1.00 54.81 102 GLY A O 1
ATOM 738 N N . LEU A 1 103 ? 13.580 5.835 -27.470 1.00 53.09 103 LEU A N 1
ATOM 739 C CA . LEU A 1 103 ? 12.232 6.447 -27.380 1.00 53.09 103 LEU A CA 1
ATOM 740 C C . LEU A 1 103 ? 11.367 5.809 -26.270 1.00 53.09 103 LEU A C 1
ATOM 742 O O . LEU A 1 103 ? 10.141 5.700 -26.372 1.00 53.09 103 LEU A O 1
ATOM 746 N N . SER A 1 104 ? 12.013 5.383 -25.186 1.00 57.34 104 SER A N 1
ATOM 747 C CA . SER A 1 104 ? 11.437 4.538 -24.133 1.00 57.34 104 SER A CA 1
ATOM 748 C C . SER A 1 104 ? 10.152 5.104 -23.513 1.00 57.34 104 SER A C 1
ATOM 750 O O . SER A 1 104 ? 9.239 4.343 -23.214 1.00 57.34 104 SER A O 1
ATOM 752 N N . GLY A 1 105 ? 10.023 6.431 -23.387 1.00 62.41 105 GLY A N 1
ATOM 753 C CA . GLY A 1 105 ? 8.835 7.073 -22.805 1.00 62.41 105 GLY A CA 1
ATOM 754 C C . GLY A 1 105 ? 7.570 6.978 -23.670 1.00 62.41 105 GLY A C 1
ATOM 755 O O . GLY A 1 105 ? 6.490 6.695 -23.154 1.00 62.41 105 GLY A O 1
ATOM 756 N N . ALA A 1 106 ? 7.695 7.162 -24.989 1.00 66.81 106 ALA A N 1
ATOM 757 C CA . ALA A 1 106 ? 6.557 7.074 -25.909 1.00 66.81 106 ALA A CA 1
ATOM 758 C C . ALA A 1 106 ? 6.096 5.620 -26.080 1.00 66.81 106 ALA A C 1
ATOM 760 O O . ALA A 1 106 ? 4.900 5.335 -26.044 1.00 66.81 106 ALA A O 1
ATOM 761 N N . VAL A 1 107 ? 7.049 4.689 -26.185 1.00 67.56 107 VAL A N 1
ATOM 762 C CA . VAL A 1 107 ? 6.771 3.248 -26.262 1.00 67.56 107 VAL A CA 1
ATOM 763 C C . VAL A 1 107 ? 6.124 2.755 -24.969 1.00 67.56 107 VAL A C 1
ATOM 765 O O . VAL A 1 107 ? 5.127 2.037 -25.023 1.00 67.56 107 VAL A O 1
ATOM 768 N N . TYR A 1 108 ? 6.621 3.200 -23.811 1.00 67.12 108 TYR A N 1
ATOM 769 C CA . TYR A 1 108 ? 6.005 2.908 -22.520 1.00 67.12 108 TYR A CA 1
ATOM 770 C C . TYR A 1 108 ? 4.557 3.404 -22.473 1.00 67.12 108 TYR A C 1
ATOM 772 O O . TYR A 1 108 ? 3.668 2.617 -22.165 1.00 67.12 108 TYR A O 1
ATOM 780 N N . GLY A 1 109 ? 4.294 4.656 -22.865 1.00 66.56 109 GLY A N 1
ATOM 781 C CA . GLY A 1 109 ? 2.939 5.215 -22.915 1.00 66.56 109 GLY A CA 1
ATOM 782 C C . GLY A 1 109 ? 1.988 4.453 -23.845 1.00 66.56 109 GLY A C 1
ATOM 783 O O . GLY A 1 109 ? 0.846 4.191 -23.470 1.00 66.56 109 GLY A O 1
ATOM 784 N N . VAL A 1 110 ? 2.452 4.035 -25.027 1.00 73.38 110 VAL A N 1
ATOM 785 C CA . VAL A 1 110 ? 1.650 3.238 -25.975 1.00 73.38 110 VAL A CA 1
ATOM 786 C C . VAL A 1 110 ? 1.357 1.843 -25.427 1.00 73.38 110 VAL A C 1
ATOM 788 O O . VAL A 1 110 ? 0.215 1.395 -25.508 1.00 73.38 110 VAL A O 1
ATOM 791 N N . ILE A 1 111 ? 2.344 1.172 -24.827 1.00 69.12 111 ILE A N 1
ATOM 792 C CA . ILE A 1 111 ? 2.151 -0.130 -24.168 1.00 69.12 111 ILE A CA 1
ATOM 793 C C . ILE A 1 111 ? 1.134 -0.001 -23.034 1.00 69.12 111 ILE A C 1
ATOM 795 O O . ILE A 1 111 ? 0.257 -0.848 -22.890 1.00 69.12 111 ILE A O 1
ATOM 799 N N . LEU A 1 112 ? 1.221 1.078 -22.261 1.00 68.12 112 LEU A N 1
ATOM 800 C CA . LEU A 1 112 ? 0.337 1.372 -21.139 1.00 68.12 112 LEU A CA 1
ATOM 801 C C . LEU A 1 112 ? -1.107 1.616 -21.611 1.00 68.12 112 LEU A C 1
ATOM 803 O O . LEU A 1 112 ? -2.039 1.039 -21.051 1.00 68.12 112 LEU A O 1
ATOM 807 N N . LEU A 1 113 ? -1.297 2.384 -22.690 1.00 70.25 113 LEU A N 1
ATOM 808 C CA . LEU A 1 113 ? -2.600 2.574 -23.340 1.00 70.25 113 LEU A CA 1
ATOM 809 C C . LEU A 1 113 ? -3.163 1.262 -23.899 1.00 70.25 113 LEU A C 1
ATOM 811 O O . LEU A 1 113 ? -4.332 0.952 -23.669 1.00 70.25 113 LEU A O 1
ATOM 815 N N . LEU A 1 114 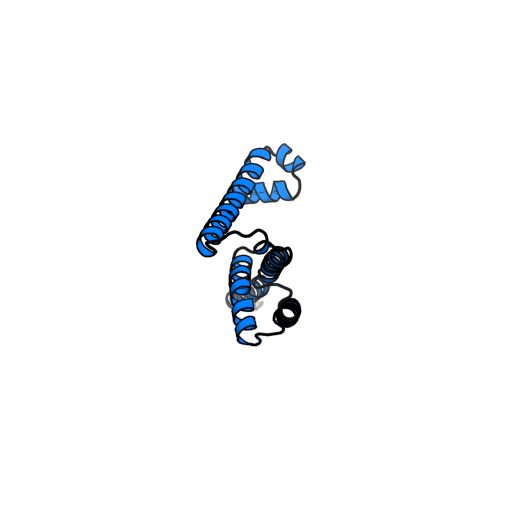? -2.333 0.465 -24.578 1.00 69.12 114 LEU A N 1
ATOM 816 C CA . LEU A 1 114 ? -2.706 -0.867 -25.059 1.00 69.12 114 LEU A CA 1
ATOM 817 C C . LEU A 1 114 ? -3.139 -1.777 -23.910 1.00 69.12 114 LEU A C 1
ATOM 819 O O . LEU A 1 114 ? -4.101 -2.519 -24.053 1.00 69.12 114 LEU A O 1
ATOM 823 N N . LEU A 1 115 ? -2.472 -1.702 -22.761 1.00 63.38 115 LEU A N 1
ATOM 824 C CA . LEU A 1 115 ? -2.795 -2.500 -21.580 1.00 63.38 115 LEU A CA 1
ATOM 825 C C . LEU A 1 115 ? -4.110 -2.103 -20.927 1.00 63.38 115 LEU A C 1
ATOM 827 O O . LEU A 1 115 ? -4.906 -2.975 -20.577 1.00 63.38 115 LEU A O 1
ATOM 831 N N . ILE A 1 116 ? -4.349 -0.800 -20.791 1.00 67.88 116 ILE A N 1
ATOM 8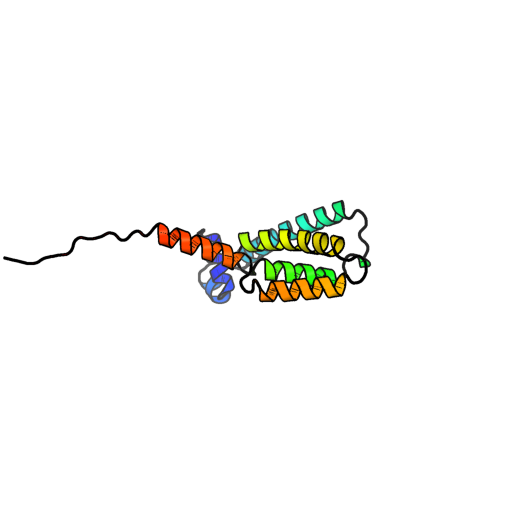32 C CA . ILE A 1 116 ? -5.631 -0.273 -20.316 1.00 67.88 116 ILE A CA 1
ATOM 833 C C . ILE A 1 116 ? -6.757 -0.709 -21.261 1.00 67.88 116 ILE A C 1
ATOM 835 O O . ILE A 1 116 ? -7.842 -1.067 -20.801 1.00 67.88 116 ILE A O 1
ATOM 839 N N . PHE A 1 117 ? -6.490 -0.732 -22.568 1.00 66.06 117 PHE A N 1
ATOM 840 C CA . PHE A 1 117 ? -7.454 -1.150 -23.580 1.00 66.06 117 PHE A CA 1
ATOM 841 C C . PHE A 1 117 ? -7.689 -2.670 -23.605 1.00 66.06 117 PHE A C 1
ATOM 843 O O . PHE A 1 117 ? -8.826 -3.116 -23.743 1.00 66.06 117 PHE A O 1
ATOM 850 N N . LEU A 1 118 ? -6.637 -3.478 -23.444 1.00 59.03 118 LEU A N 1
ATOM 851 C CA . LEU A 1 118 ? -6.701 -4.939 -23.546 1.00 59.03 118 LEU A CA 1
ATOM 852 C C . LEU A 1 118 ? -7.182 -5.605 -22.246 1.00 59.03 118 LEU A C 1
ATOM 854 O O . LEU A 1 118 ? -7.788 -6.675 -22.285 1.00 59.03 118 LEU A O 1
ATOM 858 N N . MET A 1 119 ? -6.934 -4.984 -21.087 1.00 58.34 119 MET A N 1
ATOM 859 C CA . MET A 1 119 ? -7.303 -5.515 -19.768 1.00 58.34 119 MET A CA 1
ATOM 860 C C . MET A 1 119 ? -8.019 -4.478 -18.873 1.00 58.34 119 MET A C 1
ATOM 862 O O . MET A 1 119 ? -7.583 -4.229 -17.745 1.00 58.34 119 MET A O 1
ATOM 866 N N . PRO A 1 120 ? -9.176 -3.929 -19.294 1.00 53.78 120 PRO A N 1
ATOM 867 C CA . PRO A 1 120 ? -9.894 -2.879 -18.558 1.00 53.78 120 PRO A CA 1
ATOM 868 C C . PRO A 1 120 ? -10.452 -3.324 -17.190 1.00 53.78 120 PRO A C 1
ATOM 870 O O . PRO A 1 120 ? -10.837 -2.493 -16.373 1.00 53.78 120 PRO A O 1
ATOM 873 N N . SER A 1 121 ? -10.489 -4.631 -16.901 1.00 53.16 121 SER A N 1
ATOM 874 C CA . SER A 1 121 ? -10.916 -5.187 -15.606 1.00 53.16 121 SER A CA 1
ATOM 875 C C . SER A 1 121 ? -9.767 -5.528 -14.641 1.00 53.16 121 SER A C 1
ATOM 877 O O . SER A 1 121 ? -10.023 -6.066 -13.558 1.00 53.16 121 SER A O 1
ATOM 879 N N . GLY A 1 122 ? -8.513 -5.285 -15.039 1.00 60.22 122 GLY A N 1
ATOM 880 C CA . GLY A 1 122 ? -7.310 -5.743 -14.337 1.00 60.22 122 GLY A CA 1
ATOM 881 C C . GLY A 1 122 ? -7.198 -7.272 -14.227 1.00 60.22 122 GLY A C 1
ATOM 882 O O . GLY A 1 122 ? -8.097 -8.020 -14.633 1.00 60.22 122 GLY A O 1
ATOM 883 N N . ALA A 1 123 ? -6.112 -7.767 -13.622 1.00 56.03 123 ALA A N 1
ATOM 884 C CA . ALA A 1 123 ? -5.906 -9.205 -13.363 1.00 56.03 123 ALA A CA 1
ATOM 885 C C . ALA A 1 123 ? -7.058 -9.841 -12.545 1.00 56.03 123 ALA A C 1
ATOM 887 O O . ALA A 1 123 ? -7.349 -11.036 -12.652 1.00 56.03 123 ALA A O 1
ATOM 888 N N . ALA A 1 124 ? -7.781 -9.018 -11.778 1.00 50.50 124 ALA A N 1
ATOM 889 C CA . ALA A 1 124 ? -8.985 -9.387 -11.038 1.00 50.50 124 ALA A CA 1
ATOM 890 C C . ALA A 1 124 ? -10.127 -9.924 -11.928 1.00 50.50 124 ALA A C 1
ATOM 892 O O . ALA A 1 124 ? -10.886 -10.798 -11.490 1.00 50.50 124 ALA A O 1
ATOM 893 N N . GLY A 1 125 ? -10.252 -9.434 -13.168 1.00 50.81 125 GLY A N 1
ATOM 894 C CA . GLY A 1 125 ? -11.234 -9.922 -14.141 1.00 50.81 125 GLY A CA 1
ATOM 895 C C . GLY A 1 125 ? -10.917 -11.326 -14.658 1.00 50.81 125 GLY A C 1
ATOM 896 O O . GLY A 1 125 ? -11.822 -12.147 -14.790 1.00 50.81 125 GLY A O 1
ATOM 897 N N . PHE A 1 126 ? -9.633 -11.650 -14.839 1.00 54.03 126 PHE A N 1
ATOM 898 C CA . PHE A 1 126 ? -9.189 -12.973 -15.287 1.00 54.03 126 PHE A CA 1
ATOM 899 C C . PHE A 1 126 ? -9.385 -14.045 -14.203 1.00 54.03 126 PHE A C 1
ATOM 901 O O . PHE A 1 126 ? -9.889 -15.135 -14.479 1.00 54.03 126 PHE A O 1
ATOM 908 N N . VAL A 1 127 ? -9.086 -13.718 -12.940 1.00 54.28 127 VAL A N 1
ATOM 909 C CA . VAL A 1 127 ? -9.293 -14.640 -11.806 1.00 54.28 127 VAL A CA 1
ATOM 910 C C . VAL A 1 127 ? -10.784 -14.869 -11.530 1.00 54.28 127 VAL A C 1
ATOM 912 O O . VAL A 1 127 ? -11.192 -15.996 -11.261 1.00 54.28 127 VAL A O 1
ATOM 915 N N . ARG A 1 128 ? -11.638 -13.839 -11.642 1.00 53.34 128 ARG A N 1
ATOM 916 C CA . ARG A 1 128 ? -13.097 -14.022 -11.521 1.00 53.34 128 ARG A CA 1
ATOM 917 C C . ARG A 1 128 ? -13.698 -14.753 -12.721 1.00 53.34 128 ARG A C 1
ATOM 919 O O . ARG A 1 128 ? -14.596 -15.562 -12.513 1.00 53.34 128 ARG A O 1
ATOM 926 N N . GLY A 1 129 ? -13.200 -14.515 -13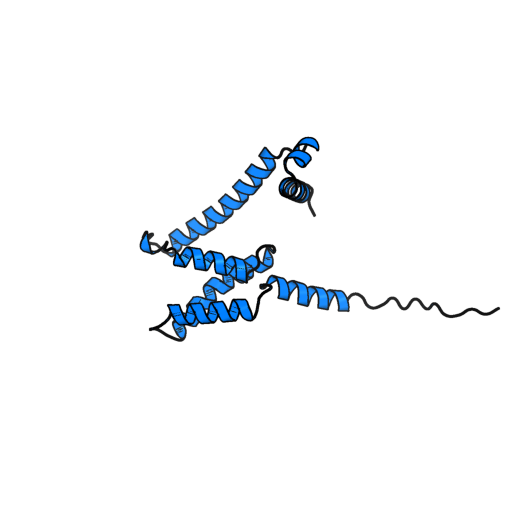.935 1.00 55.12 129 GLY A N 1
ATOM 927 C CA . GLY A 1 129 ? -13.637 -15.210 -15.149 1.00 55.12 129 GLY A CA 1
ATOM 928 C C . GLY A 1 129 ? -13.322 -16.707 -15.111 1.00 55.12 129 GLY A C 1
ATOM 929 O O . GLY A 1 129 ? -14.209 -17.528 -15.334 1.00 55.12 129 GLY A O 1
ATOM 930 N N . THR A 1 130 ? -12.100 -17.071 -14.720 1.00 55.41 130 THR A N 1
ATOM 931 C CA . THR A 1 130 ? -11.668 -18.475 -14.585 1.00 55.41 130 THR A CA 1
ATOM 932 C C . THR A 1 130 ? -12.308 -19.173 -13.381 1.00 55.41 130 THR A C 1
ATOM 934 O O . THR A 1 130 ? -12.787 -20.299 -13.515 1.00 55.41 130 THR A O 1
ATOM 937 N N . ALA A 1 131 ? -12.429 -18.505 -12.227 1.00 53.59 131 ALA A N 1
ATOM 938 C CA . ALA A 1 131 ? -13.116 -19.061 -11.058 1.00 53.59 131 ALA A CA 1
ATOM 939 C C . ALA A 1 131 ? -14.631 -19.220 -11.277 1.00 53.59 131 ALA A C 1
ATOM 941 O O . ALA A 1 131 ? -15.213 -20.196 -10.805 1.00 53.59 131 ALA A O 1
ATOM 942 N N . ALA A 1 132 ? -15.280 -18.310 -12.013 1.00 54.84 132 ALA A N 1
ATOM 943 C CA . ALA A 1 132 ? -16.684 -18.456 -12.398 1.00 54.84 132 ALA A CA 1
ATOM 944 C C . ALA A 1 132 ? -16.878 -19.593 -13.412 1.00 54.84 132 ALA A C 1
ATOM 946 O O . ALA A 1 132 ? -17.862 -20.324 -13.318 1.00 54.84 132 ALA A O 1
ATOM 947 N N . TRP A 1 133 ? -15.938 -19.781 -14.341 1.00 50.06 133 TRP A N 1
ATOM 948 C CA . TRP A 1 133 ? -15.953 -20.888 -15.300 1.00 50.06 133 TRP A CA 1
ATOM 949 C C . TRP A 1 133 ? -15.752 -22.252 -14.608 1.00 50.06 133 TRP A C 1
ATOM 951 O O . TRP A 1 133 ? -16.526 -23.180 -14.835 1.00 50.06 133 TRP A O 1
ATOM 961 N N . LEU A 1 134 ? -14.832 -22.341 -13.641 1.00 57.66 134 LEU A N 1
ATOM 962 C CA . LEU A 1 134 ? -14.631 -23.528 -12.794 1.00 57.66 134 LEU A CA 1
ATOM 963 C C . LEU A 1 134 ? -15.800 -23.790 -11.826 1.00 57.66 134 LEU A C 1
ATOM 965 O O . LEU A 1 134 ? -16.174 -24.941 -11.595 1.00 57.66 134 LEU A O 1
ATOM 969 N N . ALA A 1 135 ? -16.424 -22.744 -11.276 1.00 58.78 135 ALA A N 1
ATOM 970 C CA . ALA A 1 135 ? -17.613 -22.881 -10.431 1.00 58.78 135 ALA A CA 1
ATOM 971 C C . ALA A 1 135 ? -18.851 -23.331 -11.225 1.00 58.78 135 ALA A C 1
ATOM 973 O O . ALA A 1 135 ? -19.706 -24.027 -10.674 1.00 58.78 135 ALA A O 1
ATOM 974 N N . ARG A 1 136 ? -18.936 -22.981 -12.517 1.00 56.56 136 ARG A N 1
ATOM 975 C CA . ARG A 1 136 ? -19.966 -23.489 -13.438 1.00 56.56 136 ARG A CA 1
ATOM 976 C C . ARG A 1 136 ? -19.772 -24.977 -13.737 1.00 56.56 136 ARG A C 1
ATOM 978 O O . ARG A 1 136 ? -20.757 -25.701 -13.757 1.00 56.56 136 ARG A O 1
ATOM 985 N N . LEU A 1 137 ? -18.529 -25.448 -13.848 1.00 60.38 137 LEU A N 1
ATOM 986 C CA . LEU A 1 137 ? -18.218 -26.872 -14.047 1.00 60.38 137 LEU A CA 1
ATOM 987 C C . LEU A 1 137 ? -18.460 -27.738 -12.796 1.00 60.38 137 LEU A C 1
ATOM 989 O O . LEU A 1 137 ? -18.704 -28.933 -12.915 1.00 60.38 137 LEU A O 1
ATOM 993 N N . ARG A 1 138 ? -18.445 -27.149 -11.591 1.00 60.16 138 ARG A N 1
ATOM 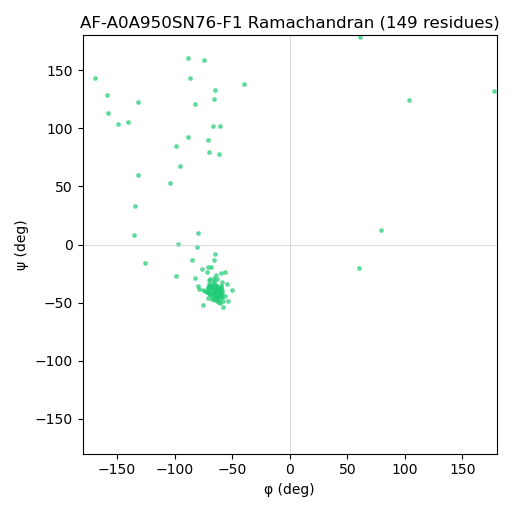994 C CA . ARG A 1 138 ? -18.787 -27.844 -10.332 1.00 60.16 138 ARG A CA 1
ATOM 995 C C . ARG A 1 138 ? -20.283 -27.891 -10.011 1.00 60.16 138 ARG A C 1
ATOM 997 O O . ARG A 1 138 ? -20.678 -28.653 -9.133 1.00 60.16 138 ARG A O 1
ATOM 1004 N N . ARG A 1 139 ? -21.122 -27.109 -10.696 1.00 54.94 139 ARG A N 1
ATOM 1005 C CA . ARG A 1 139 ? -22.588 -27.225 -10.623 1.00 54.94 139 ARG A CA 1
ATOM 1006 C C . ARG A 1 139 ? -23.086 -28.096 -11.774 1.00 54.94 139 ARG A C 1
ATOM 1008 O O . ARG A 1 139 ? -23.758 -27.609 -12.677 1.00 54.94 139 ARG A O 1
ATOM 1015 N N . ALA A 1 140 ? -22.749 -29.383 -11.737 1.00 55.66 140 ALA A N 1
ATOM 1016 C CA . ALA A 1 140 ? -23.500 -30.357 -12.516 1.00 55.66 140 ALA A CA 1
ATOM 1017 C C . ALA A 1 140 ? -24.942 -30.403 -11.963 1.00 55.66 140 ALA A C 1
ATOM 1019 O O . ALA A 1 140 ? -25.120 -30.410 -10.740 1.00 55.66 140 ALA A O 1
ATOM 1020 N N . PRO A 1 141 ? -25.965 -30.357 -12.830 1.00 51.78 141 PRO A N 1
ATOM 1021 C CA . PRO A 1 141 ? -27.360 -30.322 -12.421 1.00 51.78 141 PRO A CA 1
ATOM 1022 C C . PRO A 1 141 ? -27.721 -31.634 -11.727 1.00 51.78 141 PRO A C 1
ATOM 1024 O O . PRO A 1 141 ? -27.536 -32.712 -12.287 1.00 51.78 141 PRO A O 1
ATOM 1027 N N . ASN A 1 142 ? -28.250 -31.534 -10.505 1.00 52.03 142 ASN A N 1
ATOM 1028 C CA . ASN A 1 142 ? -29.004 -32.621 -9.903 1.00 52.03 142 ASN A CA 1
ATOM 1029 C C . ASN A 1 142 ? -30.203 -32.863 -10.826 1.00 52.03 142 ASN A C 1
ATOM 1031 O O . ASN A 1 142 ? -31.138 -32.061 -10.851 1.00 52.03 142 ASN A O 1
ATOM 1035 N N . ILE A 1 143 ? -30.123 -33.908 -11.650 1.00 58.62 143 ILE A N 1
ATOM 1036 C CA . ILE A 1 143 ? -31.256 -34.432 -12.404 1.00 58.62 143 ILE A CA 1
ATOM 1037 C C . ILE A 1 143 ? -32.153 -35.078 -11.353 1.00 58.62 143 ILE A C 1
ATOM 1039 O O . ILE A 1 143 ? -32.119 -36.281 -11.117 1.00 58.62 143 ILE A O 1
ATOM 1043 N N . GLU A 1 144 ? -32.919 -34.239 -10.664 1.00 56.78 144 GLU A N 1
ATOM 1044 C CA . GLU A 1 144 ? -34.078 -34.692 -9.930 1.00 56.78 144 GLU A CA 1
ATOM 1045 C C . GLU A 1 144 ? -35.062 -35.175 -10.988 1.00 56.78 144 GLU A C 1
ATOM 1047 O O . GLU A 1 144 ? -35.669 -34.395 -11.727 1.00 56.78 144 GLU A O 1
ATOM 1052 N N . SER A 1 145 ? -35.125 -36.495 -11.125 1.00 56.78 145 SER A N 1
ATOM 1053 C CA . SER A 1 145 ? -36.100 -37.218 -11.919 1.00 56.78 145 SER A CA 1
ATOM 1054 C C . SER A 1 145 ? -37.501 -36.933 -11.376 1.00 56.78 145 SER A C 1
ATOM 1056 O O . SER A 1 145 ? -38.090 -37.740 -10.659 1.00 56.78 145 SER A O 1
ATOM 1058 N N . LYS A 1 146 ? -38.041 -35.763 -11.715 1.00 57.31 146 LYS A N 1
ATOM 1059 C CA . LYS A 1 146 ? -39.458 -35.446 -11.583 1.00 57.31 146 LYS A CA 1
ATOM 1060 C C . LYS A 1 146 ? -40.134 -35.624 -12.937 1.00 57.31 146 LYS A C 1
ATOM 1062 O O . LYS A 1 146 ? -40.335 -34.690 -13.704 1.00 57.31 146 LYS A O 1
ATOM 1067 N N . GLY A 1 147 ? -40.498 -36.870 -13.186 1.00 52.66 147 GLY A N 1
ATOM 1068 C CA . GLY A 1 147 ? -41.526 -37.320 -14.116 1.00 52.66 147 GLY A CA 1
ATOM 1069 C C . GLY A 1 147 ? -41.901 -38.720 -13.631 1.00 52.66 147 GLY A C 1
ATOM 1070 O O . GLY A 1 147 ? -41.016 -39.524 -13.397 1.00 52.66 147 GLY A O 1
ATOM 1071 N N . ARG A 1 148 ? -43.154 -39.089 -13.400 1.00 55.34 148 ARG A N 1
ATOM 1072 C CA . ARG A 1 148 ? -44.382 -38.630 -14.032 1.00 55.34 148 ARG A CA 1
ATOM 1073 C C . ARG A 1 148 ? -45.537 -39.190 -13.195 1.00 55.34 148 ARG A C 1
ATOM 1075 O O . ARG A 1 148 ? -45.449 -40.305 -12.697 1.00 55.34 148 ARG A O 1
ATOM 1082 N N . SER A 1 149 ? -46.592 -38.399 -13.055 1.00 61.75 149 SER A N 1
ATOM 1083 C CA . SER A 1 149 ? -47.949 -38.845 -12.736 1.00 61.75 149 SER A CA 1
ATOM 1084 C C . SER A 1 149 ? -48.322 -40.139 -13.466 1.00 61.75 149 SER A C 1
ATOM 1086 O O . SER A 1 149 ? -48.095 -40.185 -14.674 1.00 61.75 149 SER A O 1
ATOM 1088 N N . THR A 1 150 ? -48.984 -41.077 -12.788 1.00 57.50 150 THR A N 1
ATOM 1089 C CA . THR A 1 150 ? -50.250 -41.696 -13.229 1.00 57.50 150 THR A CA 1
ATOM 1090 C C . THR A 1 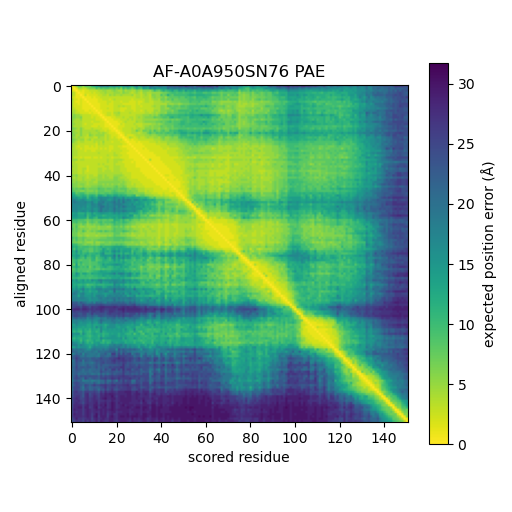150 ? -50.684 -42.771 -12.234 1.00 57.50 150 THR A C 1
ATOM 1092 O O . THR A 1 150 ? -49.874 -43.631 -11.907 1.00 57.50 150 THR A O 1
ATOM 1095 N N . THR A 1 151 ? -51.973 -42.694 -11.873 1.00 53.75 151 THR A N 1
ATOM 1096 C CA . THR A 1 151 ? -52.849 -43.672 -11.190 1.00 53.75 151 THR A CA 1
ATOM 1097 C C . THR A 1 151 ? -52.566 -44.007 -9.737 1.00 53.75 151 THR A C 1
ATOM 1099 O O . THR A 1 151 ? -51.538 -44.656 -9.462 1.00 53.75 151 THR A O 1
#

Secondary structure (DSSP, 8-state):
--HHHHHHHHHHH-HHHHHHTT--HHHHHHHHHHHHHHHHHHHHHHHHHHHS---GGGG-HHHHHHHHHHHHHH-TT-HHHHHHHHHHHHHHHHHHHHH-SS-HHHHHHHHHHHHHHH-TTHHHHHHHHHHHHHHHHH-------------

Solvent-accessible surface area (backbone atoms only — not comparable to full-atom values): 8764 Å² total; per-residue (Å²): 139,58,73,68,60,51,53,52,51,43,40,68,76,38,52,69,62,29,43,74,73,72,44,64,60,67,61,56,49,54,51,55,48,50,56,52,50,49,53,52,48,55,54,49,54,54,48,53,64,74,60,72,64,93,51,77,76,75,69,37,73,67,53,57,50,50,54,51,50,19,41,53,47,1,21,94,83,38,76,72,12,33,54,51,13,51,55,44,58,61,49,50,58,60,54,48,53,76,74,38,90,83,54,53,69,63,54,49,52,51,53,51,52,50,44,52,70,76,41,78,58,16,53,42,42,56,54,50,51,52,50,52,52,54,53,54,69,71,58,70,78,81,79,74,82,83,74,77,92,78,136

Radius of gyration: 23.34 Å; Cα contacts (8 Å, |Δi|>4): 75; chains: 1; bounding box: 75×57×47 Å

Mean predicted aligned error: 13.07 Å

Sequence (151 aa):
RSRTGRAIMAIRDHSIAAAAMGINTARYKTLTFGVSALYTGVAGALGAIVVQFVAPDSFNFLLSVNFLVGLIVGGIGSIPGSLFGGVFVLFVPNIAEKVSTGLSGAVYGVILLLLIFLMPSGAAGFVRGTAAWLARLRRAPNIESKGRSTT